Protein AF-A0A6B1AFJ4-F1 (afdb_monomer_lite)

pLDDT: mean 83.16, std 15.93, range [31.41, 95.56]

Radius of gyration: 14.72 Å; chains: 1; bounding box: 34×30×39 Å

Secondary structure (DSSP, 8-state):
-PPP-EE-TT-EEEETTEEEE--SS--HHHHHHHHHHHSPPP--TTS----HHHHHHHHHHHHHHHHHHHSTT--GGGGTTS-HHHHHHHHHHHHHH-HHHH-------

Structure (mmCIF, N/CA/C/O backbone):
data_AF-A0A6B1AFJ4-F1
#
_entry.id   AF-A0A6B1AFJ4-F1
#
loop_
_atom_site.group_PDB
_atom_site.id
_atom_site.type_symbol
_atom_site.label_atom_id
_atom_site.label_alt_id
_atom_site.label_comp_id
_atom_site.label_asym_id
_atom_site.label_entity_id
_atom_site.label_seq_id
_atom_site.pdbx_PDB_ins_code
_atom_site.Cartn_x
_atom_site.Cartn_y
_atom_site.Cartn_z
_atom_site.oc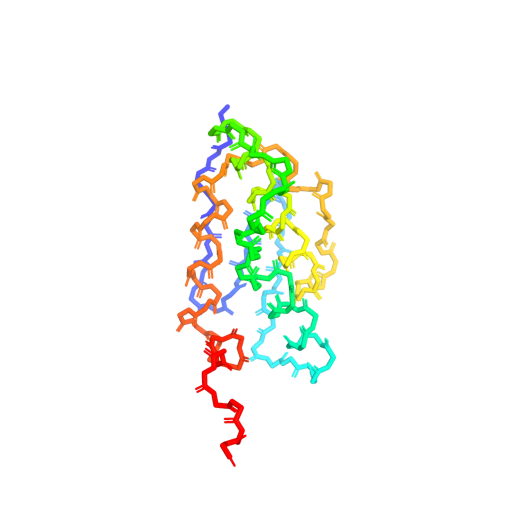cupancy
_atom_site.B_iso_or_equiv
_atom_site.auth_seq_id
_atom_site.auth_comp_id
_atom_site.auth_asym_id
_atom_site.auth_atom_id
_atom_site.pdbx_PDB_model_num
ATOM 1 N N . MET A 1 1 ? 11.138 9.017 16.615 1.00 42.25 1 MET A N 1
ATOM 2 C CA . MET A 1 1 ? 11.262 7.659 16.045 1.00 42.25 1 MET A CA 1
ATOM 3 C C . MET A 1 1 ? 9.852 7.152 15.816 1.00 42.25 1 MET A C 1
ATOM 5 O O . MET A 1 1 ? 9.133 7.025 16.796 1.00 42.25 1 MET A O 1
ATOM 9 N N . ALA A 1 2 ? 9.421 6.966 14.567 1.00 51.53 2 ALA A N 1
ATOM 10 C CA . ALA A 1 2 ? 8.140 6.312 14.305 1.00 51.53 2 ALA A CA 1
ATOM 11 C C . ALA A 1 2 ? 8.256 4.853 14.773 1.00 51.53 2 ALA A C 1
ATOM 13 O O . ALA A 1 2 ? 9.224 4.176 14.417 1.00 51.53 2 ALA A O 1
ATOM 14 N N . GLY A 1 3 ? 7.336 4.405 15.630 1.00 57.56 3 GLY A N 1
ATOM 15 C CA . GLY A 1 3 ? 7.270 3.010 16.071 1.00 57.56 3 GLY A CA 1
ATOM 16 C C . GLY A 1 3 ? 7.070 2.056 14.885 1.00 57.56 3 GLY A C 1
ATOM 17 O O . GLY A 1 3 ? 6.789 2.515 13.775 1.00 57.56 3 GLY A O 1
ATOM 18 N N . PRO A 1 4 ? 7.260 0.740 15.074 1.00 63.66 4 PRO A N 1
ATOM 19 C CA . PRO A 1 4 ? 6.967 -0.236 14.030 1.00 63.66 4 PRO A CA 1
ATOM 20 C C . PRO A 1 4 ? 5.505 -0.106 13.587 1.00 63.66 4 PRO A C 1
ATOM 22 O O . PRO A 1 4 ? 4.615 0.026 14.423 1.00 63.66 4 PRO A O 1
ATOM 25 N N . VAL A 1 5 ? 5.269 -0.137 12.274 1.00 74.62 5 VAL A N 1
ATOM 26 C CA . VAL A 1 5 ? 3.913 -0.247 11.729 1.00 74.62 5 VAL A CA 1
ATOM 27 C C . VAL A 1 5 ? 3.367 -1.608 12.140 1.00 74.62 5 VAL A C 1
ATOM 29 O O . VAL A 1 5 ? 3.921 -2.629 11.736 1.00 74.62 5 VAL A O 1
ATOM 32 N N . ALA A 1 6 ? 2.322 -1.611 12.962 1.00 83.12 6 ALA A N 1
ATOM 33 C CA . ALA A 1 6 ? 1.638 -2.821 13.385 1.00 83.12 6 ALA A CA 1
ATOM 34 C C . ALA A 1 6 ? 0.413 -3.043 12.496 1.00 83.12 6 ALA A C 1
ATOM 36 O O . ALA A 1 6 ? -0.389 -2.129 12.291 1.00 83.12 6 ALA A O 1
ATOM 37 N N . ILE A 1 7 ? 0.295 -4.260 11.964 1.00 91.25 7 ILE A N 1
ATOM 38 C CA . ILE A 1 7 ? -0.893 -4.717 11.250 1.00 91.25 7 ILE A CA 1
ATOM 39 C C . ILE A 1 7 ? -1.438 -5.923 12.004 1.00 91.25 7 ILE A C 1
ATOM 41 O O . ILE A 1 7 ? -0.761 -6.945 12.137 1.00 91.25 7 ILE A O 1
ATOM 45 N N . SER A 1 8 ? -2.650 -5.779 12.521 1.00 91.31 8 SER A N 1
ATOM 46 C CA . SER A 1 8 ? -3.382 -6.849 13.190 1.00 91.31 8 SER A CA 1
ATOM 47 C C . SER A 1 8 ? -3.800 -7.932 12.191 1.00 91.31 8 SER A C 1
ATOM 49 O O . SER A 1 8 ? -3.845 -7.712 10.981 1.00 91.31 8 SER A O 1
ATOM 51 N N . SER A 1 9 ? -4.115 -9.132 12.680 1.00 87.62 9 SER A N 1
ATOM 52 C CA . SER A 1 9 ? -4.489 -10.278 11.833 1.00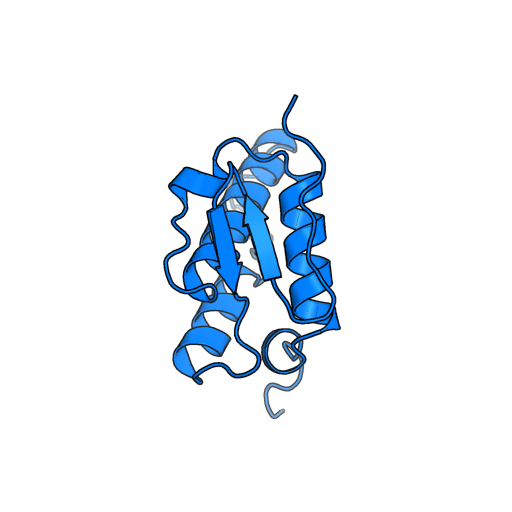 87.62 9 SER A CA 1
ATOM 53 C C . SER A 1 9 ? -5.754 -10.049 10.997 1.00 87.62 9 SER A C 1
ATOM 55 O O . SER A 1 9 ? -5.909 -10.644 9.933 1.00 87.62 9 SER A O 1
ATOM 57 N N . ASP A 1 10 ? -6.637 -9.164 11.451 1.00 89.50 10 ASP A N 1
ATOM 58 C CA . ASP A 1 10 ? -7.838 -8.714 10.744 1.00 89.50 10 ASP A CA 1
ATOM 59 C C . ASP A 1 10 ? -7.543 -7.688 9.629 1.00 89.50 10 ASP A C 1
ATOM 61 O O . ASP A 1 10 ? -8.407 -7.402 8.801 1.00 89.50 10 ASP A O 1
ATOM 65 N N . GLY A 1 11 ? -6.312 -7.176 9.545 1.00 91.81 11 GLY A N 1
ATOM 66 C CA . GLY A 1 11 ? -5.910 -6.127 8.610 1.00 91.81 11 GLY A CA 1
ATOM 67 C C . GLY A 1 11 ? -6.077 -4.710 9.140 1.00 91.81 11 GLY A C 1
ATOM 68 O O . GLY A 1 11 ? -5.981 -3.767 8.351 1.00 91.81 11 GLY A O 1
ATOM 69 N N . THR A 1 12 ? -6.302 -4.536 10.444 1.00 94.94 12 THR A N 1
ATOM 70 C CA . THR A 1 12 ? -6.258 -3.214 11.072 1.00 94.94 12 THR A CA 1
ATOM 71 C C . THR A 1 12 ? -4.817 -2.706 11.112 1.00 94.94 12 THR A C 1
ATOM 73 O O . THR A 1 12 ? -3.933 -3.336 11.690 1.00 94.94 12 THR A O 1
ATOM 76 N N . LEU A 1 13 ? -4.588 -1.559 10.479 1.00 93.12 13 LEU A N 1
ATOM 77 C CA . LEU A 1 13 ? -3.320 -0.848 10.376 1.00 93.12 13 LEU A CA 1
ATOM 78 C C . LEU A 1 13 ? -3.382 0.417 11.234 1.00 93.12 13 LEU A C 1
ATOM 80 O O . LEU A 1 13 ? -4.200 1.298 10.970 1.00 93.12 13 LEU A O 1
ATOM 84 N N . GLU A 1 14 ? -2.480 0.550 12.203 1.00 91.19 14 GLU A N 1
ATOM 85 C CA . GLU A 1 14 ? -2.365 1.768 13.012 1.00 91.19 14 GLU A CA 1
ATOM 86 C C . GLU A 1 14 ? -1.217 2.656 12.522 1.00 91.19 14 GLU A C 1
ATOM 88 O O . GLU A 1 14 ? -0.056 2.242 12.472 1.00 91.19 14 GLU A O 1
ATOM 93 N N . LEU A 1 15 ? -1.537 3.902 12.169 1.00 88.25 15 LEU A N 1
ATOM 94 C CA . LEU A 1 15 ? -0.576 4.912 11.730 1.00 88.25 15 LEU A CA 1
ATOM 95 C C . LEU A 1 15 ? -0.922 6.268 12.339 1.00 88.25 15 LEU A C 1
ATOM 97 O O . LEU A 1 15 ? -2.024 6.773 12.151 1.00 88.25 15 LEU A O 1
ATOM 101 N N . GLU A 1 16 ? 0.035 6.875 13.046 1.00 82.44 16 GLU A N 1
ATOM 102 C CA . GLU A 1 16 ? -0.093 8.233 13.609 1.00 82.44 16 GLU A CA 1
ATOM 103 C C . GLU A 1 16 ? -1.400 8.452 14.401 1.00 82.44 16 GLU A C 1
ATOM 105 O O . GLU A 1 16 ? -2.078 9.468 14.254 1.00 82.44 16 GLU A O 1
ATOM 110 N N . GLY A 1 17 ? -1.791 7.466 15.217 1.00 83.44 17 GLY A N 1
ATOM 111 C CA . GLY A 1 17 ? -3.015 7.524 16.027 1.00 83.44 17 GLY A CA 1
ATOM 112 C C . GLY A 1 17 ? -4.319 7.326 15.247 1.00 83.44 17 GLY A C 1
ATOM 113 O O . GLY A 1 17 ? -5.392 7.490 15.820 1.00 83.44 17 GLY A O 1
ATOM 114 N N . HIS A 1 18 ? -4.243 6.968 13.963 1.00 88.00 18 HIS A N 1
ATOM 115 C CA . HIS A 1 18 ? -5.387 6.616 13.129 1.00 88.00 18 HIS A CA 1
ATOM 116 C C . HIS A 1 18 ? -5.372 5.120 12.820 1.00 88.00 18 HIS A C 1
ATOM 118 O O . HIS A 1 18 ? -4.331 4.560 12.470 1.00 88.00 18 HIS A O 1
ATOM 124 N N . ALA A 1 19 ? -6.542 4.494 12.915 1.00 91.31 19 ALA A N 1
ATOM 125 C CA . ALA A 1 19 ? -6.750 3.122 12.486 1.00 91.31 19 ALA A CA 1
ATOM 126 C C . ALA A 1 19 ? -7.325 3.111 11.065 1.00 91.31 19 ALA A C 1
ATOM 128 O O . ALA A 1 19 ? -8.314 3.786 10.774 1.00 91.31 19 ALA A O 1
ATOM 129 N N . TYR A 1 20 ? -6.707 2.324 10.194 1.00 94.44 20 TYR A N 1
ATOM 130 C CA . TYR A 1 20 ? -7.164 2.051 8.839 1.00 94.44 20 TYR A CA 1
ATOM 131 C C . TYR A 1 20 ? -7.456 0.562 8.709 1.00 94.44 20 TYR A C 1
ATOM 133 O O . TYR A 1 20 ? -6.776 -0.259 9.319 1.00 94.44 20 TYR A O 1
ATOM 141 N N . LEU A 1 21 ? -8.430 0.202 7.878 1.00 95.56 21 LEU A N 1
ATOM 142 C CA . LEU A 1 21 ? -8.725 -1.195 7.583 1.00 95.56 21 LEU A CA 1
ATOM 143 C C . LEU A 1 21 ? -8.221 -1.542 6.185 1.00 95.56 21 LEU A C 1
ATOM 145 O O . LEU A 1 21 ? -8.632 -0.913 5.211 1.00 95.56 21 LEU A O 1
ATOM 149 N N . ILE A 1 22 ? -7.355 -2.551 6.085 1.00 94.75 22 ILE A N 1
ATOM 150 C CA . ILE A 1 22 ? -6.980 -3.161 4.807 1.00 94.75 22 ILE A CA 1
ATOM 151 C C . ILE A 1 22 ? -8.127 -4.095 4.389 1.00 94.75 22 ILE A C 1
ATOM 153 O O . ILE A 1 22 ? -8.310 -5.134 5.039 1.00 94.75 22 ILE A O 1
ATOM 157 N N . PRO A 1 23 ? -8.883 -3.777 3.319 1.00 93.38 23 PRO A N 1
ATOM 158 C CA . PRO A 1 23 ? -10.030 -4.574 2.889 1.00 93.38 23 PRO A CA 1
ATOM 159 C C . PRO A 1 23 ? -9.663 -6.041 2.672 1.00 93.38 23 PRO A C 1
ATOM 161 O O . PRO A 1 23 ? -8.538 -6.353 2.284 1.00 93.38 23 PRO A O 1
ATOM 164 N N . ALA A 1 24 ? -10.602 -6.948 2.938 1.00 91.31 24 ALA A N 1
ATOM 165 C CA . ALA A 1 24 ? -10.441 -8.366 2.616 1.00 91.31 24 ALA A CA 1
ATOM 166 C C . ALA A 1 24 ? -10.664 -8.643 1.121 1.00 91.31 24 ALA A C 1
ATOM 168 O O . ALA A 1 24 ? -10.061 -9.560 0.576 1.00 91.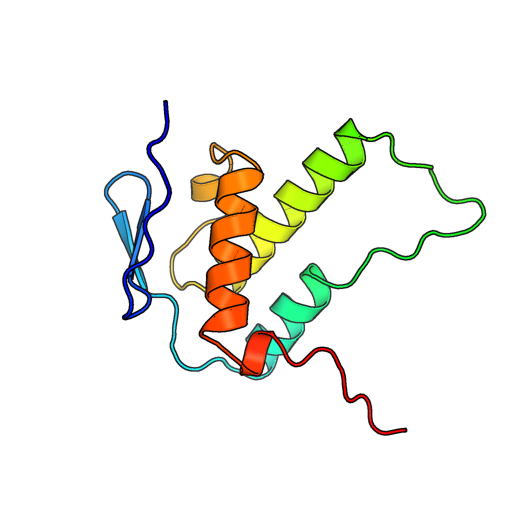31 24 ALA A O 1
ATOM 169 N N . GLU A 1 25 ? -11.492 -7.822 0.476 1.00 91.62 25 GLU A N 1
ATOM 170 C CA . GLU A 1 25 ? -11.891 -7.946 -0.921 1.00 91.62 25 GLU A CA 1
ATOM 171 C C . GLU A 1 25 ? -11.546 -6.660 -1.674 1.00 91.62 25 GLU A C 1
ATOM 173 O O . GLU A 1 25 ? -11.636 -5.559 -1.124 1.00 91.62 25 GLU A O 1
ATOM 178 N N . PHE A 1 26 ? -11.178 -6.804 -2.945 1.00 92.06 26 PHE A N 1
ATOM 179 C CA . PHE A 1 26 ? -10.788 -5.693 -3.808 1.00 92.06 26 PHE A CA 1
ATOM 180 C C . PHE A 1 26 ? -11.529 -5.775 -5.136 1.00 92.06 26 PHE A C 1
ATOM 182 O O . PHE A 1 26 ? -11.732 -6.851 -5.699 1.00 92.06 26 PHE A O 1
ATOM 189 N N . SER A 1 27 ? -11.885 -4.622 -5.692 1.00 92.06 27 SER A N 1
ATOM 190 C CA . SER A 1 27 ? -12.372 -4.554 -7.064 1.00 92.06 27 SER A CA 1
ATOM 191 C C . SER A 1 27 ? -11.255 -4.889 -8.058 1.00 92.06 27 SER A C 1
ATOM 193 O O . SER A 1 27 ? -10.071 -4.637 -7.820 1.00 92.06 27 SER A O 1
ATOM 195 N N . ALA A 1 28 ? -11.630 -5.358 -9.251 1.00 90.75 28 ALA A N 1
ATOM 196 C CA . ALA A 1 28 ? -10.670 -5.634 -10.324 1.00 90.75 28 ALA A CA 1
ATOM 197 C C . ALA A 1 28 ? -9.793 -4.415 -10.672 1.00 90.75 28 ALA A C 1
ATOM 199 O O . ALA A 1 28 ? -8.622 -4.556 -11.025 1.00 90.75 28 ALA A O 1
ATOM 200 N N . ARG A 1 29 ? -10.341 -3.199 -10.540 1.00 91.62 29 ARG A N 1
ATOM 201 C CA . ARG A 1 29 ? -9.606 -1.950 -10.770 1.00 91.62 29 ARG A CA 1
ATOM 202 C C . ARG A 1 29 ? -8.531 -1.706 -9.712 1.00 91.62 29 ARG A C 1
ATOM 204 O O . ARG A 1 29 ? -7.442 -1.249 -10.066 1.00 91.62 29 ARG A O 1
ATOM 211 N N . GLU A 1 30 ? -8.830 -1.967 -8.444 1.00 93.00 30 GLU A N 1
ATOM 212 C CA . GLU A 1 30 ? -7.880 -1.813 -7.336 1.00 93.00 30 GLU A CA 1
ATOM 213 C C . GLU A 1 30 ? -6.758 -2.840 -7.449 1.00 93.00 30 GLU A C 1
ATOM 215 O O . GLU A 1 30 ? -5.589 -2.461 -7.404 1.00 93.00 30 GLU A O 1
ATOM 220 N N . VAL A 1 31 ? -7.107 -4.101 -7.725 1.00 91.88 31 VAL A N 1
ATOM 221 C CA . VAL A 1 31 ? -6.137 -5.172 -7.987 1.00 91.88 31 VAL A CA 1
ATOM 222 C C . VAL A 1 31 ? -5.212 -4.792 -9.143 1.00 91.88 31 VAL A C 1
ATOM 224 O O . VAL A 1 31 ? -3.990 -4.809 -8.995 1.00 91.88 31 VAL A O 1
ATOM 227 N N . TYR A 1 32 ? -5.775 -4.383 -10.284 1.00 90.75 32 TYR A N 1
ATOM 228 C CA . TYR A 1 32 ? -4.994 -3.950 -11.444 1.00 90.75 32 TYR A CA 1
ATOM 229 C C . TYR A 1 32 ? -4.065 -2.771 -11.116 1.00 90.75 32 TYR A C 1
ATOM 231 O O . TYR A 1 32 ? -2.882 -2.798 -11.455 1.00 90.75 32 TYR A O 1
ATOM 239 N N . SER A 1 33 ? -4.579 -1.742 -10.438 1.00 91.12 33 SER A N 1
ATOM 240 C CA . SER A 1 33 ? -3.806 -0.539 -10.105 1.00 91.12 33 SER A CA 1
ATOM 241 C C . SER A 1 33 ? -2.672 -0.846 -9.126 1.00 91.12 33 SER A C 1
ATOM 243 O O . SER A 1 33 ? -1.555 -0.366 -9.317 1.00 91.12 33 SER A O 1
ATOM 245 N N . TYR A 1 34 ? -2.939 -1.672 -8.113 1.00 92.75 34 TYR A N 1
ATOM 246 C CA . TYR A 1 34 ? -1.936 -2.128 -7.157 1.00 92.75 34 TYR A CA 1
ATOM 247 C C . TYR A 1 34 ? -0.821 -2.901 -7.857 1.00 92.75 34 TYR A C 1
ATOM 249 O O . TYR A 1 34 ? 0.351 -2.546 -7.730 1.00 92.75 34 TYR A O 1
ATOM 257 N N . ARG A 1 35 ? -1.188 -3.910 -8.657 1.00 89.19 35 ARG A N 1
ATOM 258 C CA . ARG A 1 35 ? -0.229 -4.739 -9.394 1.00 89.19 35 ARG A CA 1
ATOM 259 C C . ARG A 1 35 ? 0.637 -3.887 -10.313 1.00 89.19 35 ARG A C 1
ATOM 261 O O . ARG A 1 35 ? 1.853 -3.986 -10.233 1.00 89.19 35 ARG A O 1
ATOM 268 N N . ARG A 1 36 ? 0.037 -2.971 -11.080 1.00 89.38 36 ARG A N 1
ATOM 269 C CA . ARG A 1 36 ? 0.763 -2.069 -11.989 1.00 89.38 36 ARG A CA 1
ATOM 270 C C . ARG A 1 36 ? 1.774 -1.164 -11.284 1.00 89.38 36 ARG A C 1
ATOM 272 O O . ARG A 1 36 ? 2.803 -0.819 -11.852 1.00 89.38 36 ARG A O 1
ATOM 279 N N . LEU A 1 37 ? 1.496 -0.755 -10.046 1.00 89.94 37 LEU A N 1
ATOM 280 C CA . LEU A 1 37 ? 2.444 0.026 -9.244 1.00 89.94 37 LEU A CA 1
ATOM 281 C C . LEU A 1 37 ? 3.598 -0.828 -8.704 1.00 89.94 37 LEU A C 1
ATOM 283 O O . LEU A 1 37 ? 4.664 -0.281 -8.430 1.00 89.94 37 LEU A O 1
ATOM 287 N N . MET A 1 38 ? 3.372 -2.129 -8.517 1.00 89.44 38 MET A N 1
ATOM 288 C CA . MET A 1 38 ? 4.356 -3.091 -8.010 1.00 89.44 38 MET A CA 1
ATOM 289 C C . MET A 1 38 ? 5.109 -3.830 -9.120 1.00 89.44 38 MET A C 1
ATOM 291 O O . MET A 1 38 ? 6.038 -4.578 -8.817 1.00 89.44 38 MET A O 1
ATOM 295 N N . GLU A 1 39 ? 4.744 -3.618 -10.388 1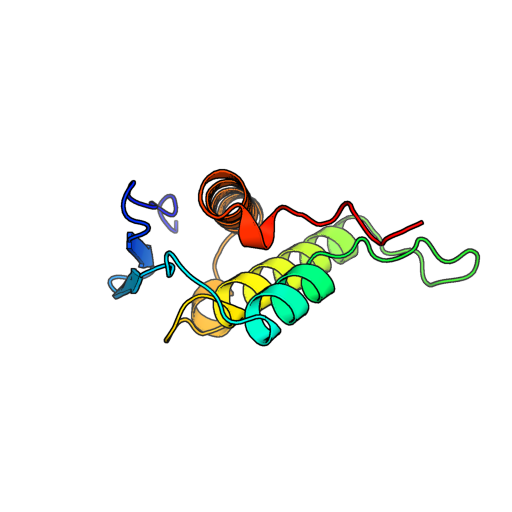.00 83.25 39 GLU A N 1
ATOM 296 C CA . GLU A 1 39 ? 5.467 -4.185 -11.520 1.00 83.25 39 GLU A CA 1
ATOM 297 C C . GLU A 1 39 ? 6.941 -3.757 -11.476 1.00 83.25 39 GLU A C 1
ATOM 299 O O . GLU A 1 39 ? 7.252 -2.581 -11.239 1.00 83.25 39 GLU A O 1
ATOM 304 N N . PRO A 1 40 ? 7.874 -4.701 -11.695 1.00 71.06 40 PRO A N 1
ATOM 305 C CA . PRO A 1 40 ? 9.280 -4.363 -11.780 1.00 71.06 40 PRO A CA 1
ATOM 306 C C . PRO A 1 40 ? 9.476 -3.378 -12.928 1.00 71.06 40 PRO A C 1
ATOM 308 O O . PRO A 1 40 ? 9.013 -3.586 -14.049 1.00 71.06 40 PRO A O 1
ATOM 311 N N . ILE A 1 41 ? 10.179 -2.289 -12.641 1.00 64.00 41 ILE A N 1
ATOM 312 C CA . ILE A 1 41 ? 10.530 -1.317 -13.668 1.00 64.00 41 ILE A CA 1
ATOM 313 C C . ILE A 1 41 ? 11.526 -2.010 -14.595 1.00 64.00 41 ILE A C 1
ATOM 315 O O . ILE A 1 41 ? 12.552 -2.483 -14.097 1.00 64.00 41 ILE A O 1
ATOM 319 N N . PRO A 1 42 ? 11.245 -2.101 -15.904 1.00 59.88 42 PRO A N 1
ATOM 320 C CA . PRO A 1 42 ? 12.154 -2.755 -16.826 1.00 59.88 42 PRO A CA 1
ATOM 321 C C . PRO A 1 42 ? 13.516 -2.057 -16.769 1.00 59.88 42 PRO A C 1
ATOM 323 O O . PRO A 1 42 ? 13.594 -0.832 -16.883 1.00 59.88 42 PRO A O 1
ATOM 326 N N . ASP A 1 43 ? 14.588 -2.832 -16.593 1.00 56.06 43 ASP A N 1
ATOM 327 C CA . ASP A 1 43 ? 15.947 -2.352 -16.840 1.00 56.06 43 ASP A CA 1
ATOM 328 C C . ASP A 1 43 ? 16.055 -2.103 -18.352 1.00 56.06 43 ASP A C 1
ATOM 330 O O . ASP A 1 43 ? 16.264 -3.023 -19.141 1.00 56.06 43 ASP A O 1
ATOM 334 N N . ILE A 1 44 ? 15.811 -0.861 -18.777 1.00 56.50 44 ILE A N 1
ATOM 335 C CA . ILE A 1 44 ? 15.888 -0.479 -20.188 1.00 56.50 44 ILE A CA 1
ATOM 336 C C . ILE A 1 44 ? 17.374 -0.355 -20.558 1.00 56.50 44 ILE A C 1
ATOM 338 O O . ILE A 1 44 ? 18.056 0.511 -19.996 1.00 56.50 44 ILE A O 1
ATOM 342 N N . PRO A 1 45 ? 17.900 -1.142 -21.517 1.00 48.00 45 PRO A N 1
ATOM 343 C CA . PRO A 1 45 ? 19.235 -0.900 -22.045 1.00 48.00 45 PRO A CA 1
ATOM 344 C C . PRO A 1 45 ? 19.259 0.478 -22.726 1.00 48.00 45 PRO A C 1
ATOM 346 O O . PRO A 1 45 ? 18.551 0.706 -23.703 1.00 48.00 45 PRO A O 1
ATOM 349 N N . GLY A 1 46 ? 20.035 1.415 -22.168 1.00 58.72 46 GLY A N 1
ATOM 350 C CA . GLY A 1 46 ? 20.105 2.817 -22.612 1.00 58.72 46 GLY A CA 1
ATOM 351 C C . GLY A 1 46 ? 19.247 3.810 -21.811 1.00 58.72 46 GLY A C 1
ATOM 352 O O . GLY A 1 46 ? 19.266 5.002 -22.110 1.00 58.72 46 GLY A O 1
ATOM 353 N N . GLY A 1 47 ? 18.514 3.353 -20.790 1.00 62.12 47 GLY A N 1
ATOM 354 C CA . GLY A 1 47 ? 17.797 4.224 -19.856 1.00 62.12 47 GLY A CA 1
ATOM 355 C C . GLY A 1 47 ? 18.713 4.881 -18.816 1.00 62.12 47 GLY A C 1
ATOM 356 O O . GLY A 1 47 ? 19.869 4.498 -18.635 1.00 62.12 47 GLY A O 1
ATOM 357 N N . THR A 1 48 ? 18.193 5.874 -18.090 1.00 64.75 48 THR A N 1
ATOM 358 C CA . THR A 1 48 ? 18.896 6.457 -16.939 1.00 64.75 48 THR A CA 1
ATOM 359 C C . THR A 1 48 ? 19.088 5.390 -15.861 1.00 64.75 48 THR A C 1
ATOM 361 O O . THR A 1 48 ? 18.136 5.015 -15.178 1.00 64.75 48 THR A O 1
ATOM 364 N N . SER A 1 49 ? 20.324 4.919 -15.682 1.00 71.94 49 SER A N 1
ATOM 365 C CA . SER A 1 49 ? 20.683 4.042 -14.568 1.00 71.94 49 SER A CA 1
ATOM 366 C C . SER A 1 49 ? 20.441 4.766 -13.251 1.00 71.94 49 SER A C 1
ATOM 368 O O . SER A 1 49 ? 21.162 5.697 -12.892 1.00 71.94 49 SER A O 1
ATOM 370 N N . LEU A 1 50 ? 19.411 4.340 -12.525 1.00 75.38 50 LEU A N 1
ATOM 371 C CA . LEU A 1 50 ? 19.131 4.880 -11.205 1.00 75.38 50 LEU A CA 1
ATOM 372 C C . LEU A 1 50 ? 20.209 4.417 -10.231 1.00 75.38 50 LEU A C 1
ATOM 374 O O . LEU A 1 50 ? 20.462 3.217 -10.088 1.00 75.38 50 LEU A O 1
ATOM 378 N N . ASN A 1 51 ? 20.806 5.368 -9.519 1.00 85.38 51 ASN A N 1
ATOM 379 C CA . ASN A 1 51 ? 21.710 5.037 -8.430 1.00 85.38 51 ASN A CA 1
ATOM 380 C C . ASN A 1 51 ? 20.936 4.332 -7.285 1.00 85.38 51 ASN A C 1
ATOM 382 O O . ASN A 1 51 ? 19.699 4.388 -7.231 1.00 85.38 51 ASN A O 1
ATOM 386 N N . PRO A 1 52 ? 21.625 3.656 -6.347 1.00 85.06 52 PRO A N 1
ATOM 387 C CA . PRO A 1 52 ? 20.956 2.916 -5.276 1.00 85.06 52 PRO A CA 1
ATOM 388 C C . PRO A 1 52 ? 19.992 3.768 -4.442 1.00 85.06 52 PRO A C 1
ATOM 390 O O . PRO A 1 52 ? 18.939 3.288 -4.024 1.00 85.06 52 PRO A O 1
ATOM 393 N N . GLU A 1 53 ? 20.307 5.043 -4.224 1.00 87.06 53 GLU A N 1
ATOM 394 C CA . GLU A 1 53 ? 19.452 5.950 -3.463 1.00 87.06 53 GLU A CA 1
ATOM 395 C C . GLU A 1 53 ? 18.172 6.315 -4.227 1.00 87.06 53 GLU A C 1
ATOM 397 O O . GLU A 1 53 ? 17.079 6.279 -3.662 1.00 87.06 53 GLU A O 1
ATOM 402 N N . GLN A 1 54 ? 18.281 6.586 -5.528 1.00 85.38 54 GLN A N 1
ATOM 403 C CA . GLN A 1 54 ? 17.149 6.824 -6.419 1.00 85.38 54 GLN A CA 1
ATOM 404 C C . GLN A 1 54 ? 16.250 5.589 -6.501 1.00 85.38 54 GLN A C 1
ATOM 406 O O . GLN A 1 54 ? 15.037 5.724 -6.357 1.00 85.38 54 GLN A O 1
ATOM 411 N N . ARG A 1 55 ? 16.830 4.386 -6.620 1.00 84.69 55 ARG A N 1
ATOM 412 C CA . ARG A 1 55 ? 16.077 3.120 -6.560 1.00 84.69 55 ARG A CA 1
ATOM 413 C C . ARG A 1 55 ? 15.326 2.975 -5.234 1.00 84.69 55 ARG A C 1
ATOM 415 O O . ARG A 1 55 ? 14.149 2.624 -5.234 1.00 84.69 55 ARG A O 1
ATOM 422 N N . ARG A 1 56 ? 15.959 3.295 -4.096 1.00 87.69 56 ARG A N 1
ATOM 423 C CA . ARG A 1 56 ? 15.296 3.266 -2.774 1.00 87.69 56 ARG A CA 1
ATOM 424 C C . ARG A 1 56 ? 14.152 4.275 -2.678 1.00 87.69 56 ARG A C 1
ATOM 426 O O . ARG A 1 56 ? 13.070 3.909 -2.223 1.00 87.69 56 ARG A O 1
ATOM 433 N N . ARG A 1 57 ? 14.364 5.521 -3.117 1.00 88.75 57 ARG A N 1
ATOM 434 C CA . ARG A 1 57 ? 13.333 6.577 -3.120 1.00 88.75 57 ARG A CA 1
ATOM 435 C C . ARG A 1 57 ? 12.153 6.203 -4.015 1.00 88.75 57 ARG A C 1
ATOM 437 O O . ARG A 1 57 ? 11.006 6.350 -3.606 1.00 88.75 57 ARG A O 1
ATOM 444 N N . GLN A 1 58 ? 12.437 5.672 -5.198 1.00 88.69 58 GLN A N 1
ATOM 445 C CA . GLN A 1 58 ? 11.431 5.223 -6.151 1.00 88.69 58 GLN A CA 1
ATOM 446 C C . GLN A 1 58 ? 10.629 4.034 -5.614 1.00 88.69 58 GLN A C 1
ATOM 448 O O . GLN A 1 58 ? 9.402 4.052 -5.663 1.00 88.69 58 GLN A O 1
ATOM 453 N N . ARG A 1 59 ? 11.291 3.036 -5.017 1.00 89.56 59 ARG A N 1
ATOM 454 C CA . ARG A 1 59 ? 10.601 1.911 -4.374 1.00 89.56 59 ARG A CA 1
ATOM 455 C C . ARG A 1 59 ? 9.685 2.383 -3.246 1.00 89.56 59 ARG A C 1
ATOM 457 O O . ARG A 1 59 ? 8.534 1.967 -3.186 1.00 89.56 59 ARG A O 1
ATOM 464 N N . ALA A 1 60 ? 10.161 3.291 -2.392 1.00 92.44 60 ALA A N 1
ATOM 465 C CA . ALA A 1 60 ? 9.332 3.881 -1.343 1.00 92.44 60 ALA A CA 1
ATOM 466 C C . ALA A 1 60 ? 8.128 4.635 -1.932 1.00 92.44 60 ALA A C 1
ATOM 468 O O . ALA A 1 60 ? 7.015 4.490 -1.442 1.00 92.44 60 ALA A O 1
ATOM 469 N N . TYR A 1 61 ? 8.324 5.403 -3.007 1.00 92.50 61 T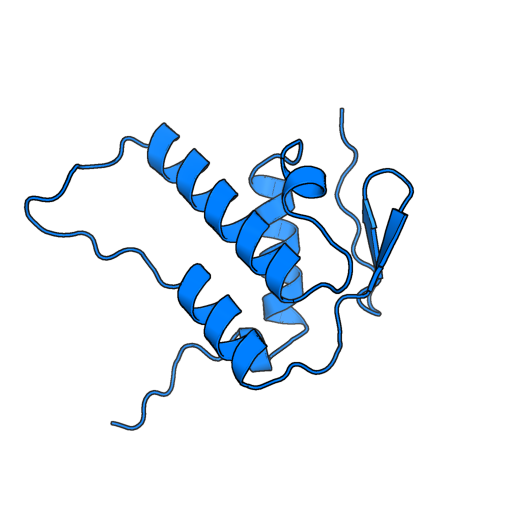YR A N 1
ATOM 470 C CA . TYR A 1 61 ? 7.240 6.092 -3.710 1.00 92.50 61 TYR A CA 1
ATOM 471 C C . TYR A 1 61 ? 6.153 5.123 -4.199 1.00 92.50 61 TYR A C 1
ATOM 473 O O . TYR A 1 61 ? 4.974 5.337 -3.914 1.00 92.50 61 TYR A O 1
ATOM 481 N N . PHE A 1 62 ? 6.539 4.040 -4.878 1.00 93.12 62 PHE A N 1
ATOM 482 C CA . PHE A 1 62 ? 5.582 3.054 -5.379 1.00 93.12 62 PHE A CA 1
ATOM 483 C C . PHE A 1 62 ? 4.842 2.335 -4.251 1.00 93.12 62 PHE A C 1
ATOM 485 O O . PHE A 1 62 ? 3.620 2.230 -4.315 1.00 93.12 62 PHE A O 1
ATOM 492 N N . LEU A 1 63 ? 5.542 1.922 -3.189 1.00 94.31 63 LEU A N 1
ATOM 493 C CA . LEU A 1 63 ? 4.919 1.260 -2.037 1.00 94.31 63 LEU A CA 1
ATOM 494 C C . LEU A 1 63 ? 3.862 2.146 -1.363 1.00 94.31 63 LEU A C 1
ATOM 496 O O . LEU A 1 63 ? 2.765 1.677 -1.069 1.00 94.31 63 LEU A O 1
ATOM 500 N N . ARG A 1 64 ? 4.146 3.445 -1.183 1.00 95.44 64 ARG A N 1
ATOM 501 C CA . ARG A 1 64 ? 3.171 4.395 -0.616 1.00 95.44 64 ARG A CA 1
ATOM 502 C C . ARG A 1 64 ? 1.924 4.512 -1.481 1.00 95.44 64 ARG A C 1
ATOM 504 O O . ARG A 1 64 ? 0.808 4.497 -0.969 1.00 95.44 64 ARG A O 1
ATOM 511 N N . ARG A 1 65 ? 2.108 4.632 -2.799 1.00 95.19 65 ARG A N 1
ATOM 512 C CA . ARG A 1 65 ? 0.986 4.730 -3.739 1.00 95.19 65 ARG A CA 1
ATOM 513 C C . ARG A 1 65 ? 0.172 3.449 -3.800 1.00 95.19 65 ARG A C 1
ATOM 515 O O . ARG A 1 65 ? -1.045 3.540 -3.887 1.00 95.19 65 ARG A O 1
ATOM 522 N N . ALA A 1 66 ? 0.825 2.293 -3.749 1.00 94.00 66 ALA A N 1
ATOM 523 C CA . ALA A 1 66 ? 0.150 1.006 -3.755 1.00 94.00 66 ALA A CA 1
ATOM 524 C C . ALA A 1 66 ? -0.720 0.845 -2.504 1.00 94.00 66 ALA A C 1
ATOM 526 O O . ALA A 1 66 ? -1.902 0.550 -2.634 1.00 94.00 66 ALA A O 1
ATOM 527 N N . ALA A 1 67 ? -0.183 1.146 -1.316 1.00 94.12 67 ALA A N 1
ATOM 528 C CA . ALA A 1 67 ? -0.944 1.116 -0.066 1.00 94.12 67 ALA A CA 1
ATOM 529 C C . ALA A 1 67 ? -2.141 2.085 -0.086 1.00 94.12 67 ALA A C 1
ATOM 531 O O . ALA A 1 67 ? -3.271 1.671 0.152 1.00 94.12 67 ALA A O 1
ATOM 532 N N . ALA A 1 68 ? -1.924 3.353 -0.452 1.00 94.88 68 ALA A N 1
ATOM 533 C CA . ALA A 1 68 ? -2.996 4.352 -0.535 1.00 94.88 68 ALA A CA 1
ATOM 534 C C . ALA A 1 68 ? -4.060 4.034 -1.607 1.00 94.88 68 ALA A C 1
ATOM 536 O O . ALA A 1 68 ? -5.165 4.562 -1.559 1.00 94.88 68 ALA A O 1
ATOM 537 N N . CYS A 1 69 ? -3.736 3.195 -2.595 1.00 94.06 69 CYS A N 1
ATOM 538 C CA . CYS A 1 69 ? -4.681 2.782 -3.630 1.00 94.06 69 CYS A CA 1
ATOM 539 C C . CYS A 1 69 ? -5.700 1.751 -3.130 1.00 94.06 69 CYS A C 1
ATOM 541 O O . CYS A 1 69 ? -6.791 1.686 -3.686 1.00 94.06 69 CYS A O 1
ATOM 543 N N . ILE A 1 70 ? -5.335 0.928 -2.144 1.00 93.69 70 ILE A N 1
ATOM 544 C CA . ILE A 1 70 ? -6.148 -0.218 -1.709 1.00 93.69 70 ILE A CA 1
ATOM 545 C C . ILE A 1 70 ? -6.666 -0.084 -0.275 1.00 93.69 70 ILE A C 1
ATOM 547 O O . ILE A 1 70 ? -7.502 -0.877 0.138 1.00 93.69 70 ILE A O 1
ATOM 551 N N . ILE A 1 71 ? -6.156 0.878 0.500 1.00 94.94 71 ILE A N 1
ATOM 552 C CA . ILE A 1 71 ? -6.582 1.135 1.878 1.00 94.94 71 ILE A CA 1
ATOM 553 C C . ILE A 1 71 ? -7.482 2.378 1.872 1.00 94.94 71 ILE A C 1
ATOM 555 O O . ILE A 1 71 ? -6.981 3.491 1.681 1.00 94.94 71 ILE A O 1
ATOM 559 N N . PRO A 1 72 ? -8.803 2.228 2.078 1.00 93.69 72 PRO A N 1
ATOM 560 C CA . PRO A 1 72 ? -9.731 3.351 2.075 1.00 93.69 72 PRO A CA 1
ATOM 561 C C . PRO A 1 72 ? -9.342 4.422 3.098 1.00 93.69 72 PRO A C 1
ATOM 563 O O . PRO A 1 72 ? -9.026 4.128 4.248 1.00 93.69 72 PRO A O 1
ATOM 566 N N . GLY A 1 73 ? -9.365 5.685 2.672 1.00 93.06 73 GLY A N 1
ATOM 567 C CA . GLY A 1 73 ? -9.040 6.833 3.525 1.00 93.06 73 GLY A CA 1
ATOM 568 C C . GLY A 1 73 ? -7.545 7.045 3.795 1.00 93.06 73 GLY A C 1
ATOM 569 O O . GLY A 1 73 ? -7.178 8.130 4.246 1.00 93.06 73 GLY A O 1
ATOM 570 N N . LEU A 1 74 ? -6.671 6.082 3.475 1.00 94.06 74 LEU A N 1
ATOM 571 C CA . LEU A 1 74 ? -5.229 6.244 3.637 1.00 94.06 74 LEU A CA 1
ATOM 572 C C . LEU A 1 74 ? -4.658 7.139 2.536 1.00 94.06 74 LEU A C 1
ATOM 574 O O . LEU A 1 74 ? -4.762 6.852 1.345 1.00 94.06 74 LEU A O 1
ATOM 578 N N . GLN A 1 75 ? -3.994 8.220 2.935 1.00 93.56 75 GLN A N 1
ATOM 579 C CA . GLN A 1 75 ? -3.362 9.144 2.001 1.00 93.56 75 GLN A CA 1
ATOM 580 C C . GLN A 1 75 ? -1.868 8.849 1.868 1.00 93.56 75 GLN A C 1
ATOM 582 O O . GLN A 1 75 ? -1.196 8.502 2.836 1.00 93.56 75 GLN A O 1
ATOM 587 N N . VAL A 1 76 ? -1.308 9.081 0.676 1.00 93.25 76 VAL A N 1
ATOM 588 C CA . VAL A 1 76 ? 0.146 8.962 0.433 1.00 93.25 76 VAL A CA 1
ATOM 589 C C . VAL A 1 76 ? 0.948 9.814 1.420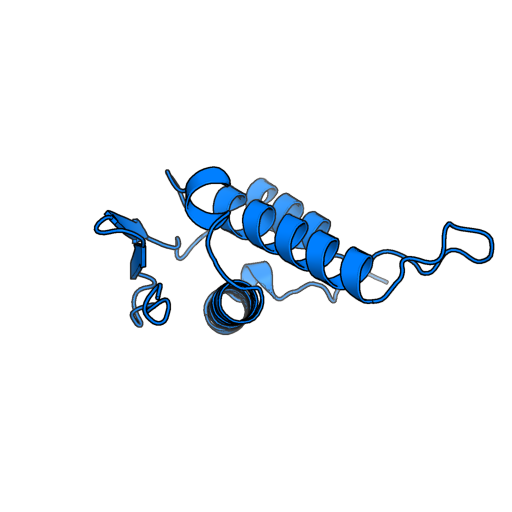 1.00 93.25 76 VAL A C 1
ATOM 591 O O . VAL A 1 76 ? 2.000 9.383 1.887 1.00 93.25 76 VAL A O 1
ATOM 594 N N . LYS A 1 77 ? 0.424 10.995 1.769 1.00 91.44 77 LYS A N 1
ATOM 595 C CA . LYS A 1 77 ? 1.058 11.946 2.685 1.00 91.44 77 LYS A CA 1
ATOM 596 C C . LYS A 1 77 ? 1.245 11.371 4.094 1.00 91.44 77 LYS A C 1
ATOM 598 O O . LYS A 1 77 ? 2.291 11.583 4.695 1.00 91.44 77 LYS A O 1
ATOM 603 N N . SER A 1 78 ? 0.300 10.552 4.561 1.00 90.38 78 SER A N 1
ATOM 604 C CA . SER A 1 78 ? 0.377 9.827 5.840 1.00 90.38 78 SER A CA 1
ATOM 605 C C . SER A 1 78 ? 1.492 8.772 5.872 1.00 90.38 78 SER A C 1
ATOM 607 O O . SER A 1 78 ? 1.826 8.246 6.926 1.00 90.38 78 SER A O 1
ATOM 609 N N . LEU A 1 79 ? 2.078 8.443 4.715 1.00 92.12 79 LEU A N 1
ATOM 610 C CA . LEU A 1 79 ? 3.135 7.443 4.573 1.00 92.12 79 LEU A CA 1
ATOM 611 C C . LEU A 1 79 ? 4.504 8.062 4.242 1.00 92.12 79 LEU A C 1
ATOM 613 O O . LEU A 1 79 ? 5.501 7.340 4.147 1.00 92.12 79 LEU A O 1
ATOM 617 N N . GLU A 1 80 ? 4.590 9.380 4.019 1.00 89.19 80 GLU A N 1
ATOM 618 C CA . GLU A 1 80 ? 5.830 10.056 3.603 1.00 89.19 80 GLU A CA 1
ATOM 619 C C . GLU A 1 80 ? 6.943 9.919 4.648 1.00 89.19 80 GLU A C 1
ATOM 621 O O . GLU A 1 80 ? 8.096 9.678 4.280 1.00 89.19 80 GLU A O 1
ATOM 626 N N . GLY A 1 81 ? 6.583 9.967 5.934 1.00 86.88 81 GLY A N 1
ATOM 627 C CA . GLY A 1 81 ? 7.505 9.804 7.059 1.00 86.88 81 GLY A CA 1
ATOM 628 C C . GLY A 1 81 ? 7.960 8.365 7.323 1.00 86.88 81 GLY A C 1
ATOM 629 O O . GLY A 1 81 ? 8.892 8.162 8.104 1.00 86.88 81 GLY A O 1
ATOM 630 N N . LEU A 1 82 ? 7.349 7.362 6.678 1.00 90.44 82 LEU A N 1
ATOM 631 C CA . LEU A 1 82 ? 7.685 5.964 6.939 1.00 90.44 82 LEU A CA 1
ATOM 632 C C . LEU A 1 82 ? 8.997 5.557 6.241 1.00 90.44 82 LEU A C 1
ATOM 634 O O . LEU A 1 82 ? 9.170 5.806 5.038 1.00 90.44 82 LEU A O 1
ATOM 638 N N . PRO A 1 83 ? 9.923 4.890 6.957 1.00 92.12 83 PRO A N 1
ATOM 639 C CA . PRO A 1 83 ? 11.107 4.297 6.360 1.00 92.12 83 PRO A CA 1
ATOM 640 C C . PRO A 1 83 ? 10.724 3.168 5.397 1.00 92.12 83 PRO A C 1
ATOM 642 O O . PRO A 1 83 ? 9.735 2.460 5.587 1.00 92.12 83 PRO A O 1
ATOM 645 N N . LEU A 1 84 ? 11.573 2.939 4.390 1.00 90.75 84 LEU A N 1
ATOM 646 C CA . LEU A 1 84 ? 11.351 1.906 3.372 1.00 90.75 84 LEU A CA 1
ATOM 647 C C . LEU A 1 84 ? 11.071 0.518 3.974 1.00 90.75 84 LEU A C 1
ATOM 649 O O . LEU A 1 84 ? 10.213 -0.183 3.456 1.00 90.75 84 LEU A O 1
ATOM 653 N N . GLY A 1 85 ? 11.740 0.147 5.070 1.00 90.81 85 GLY A N 1
ATOM 654 C CA . GLY A 1 85 ? 11.519 -1.146 5.727 1.00 90.81 85 GLY A CA 1
ATOM 655 C C . GLY A 1 85 ? 10.094 -1.325 6.261 1.00 90.81 85 GLY A C 1
ATOM 656 O O . GLY A 1 85 ? 9.540 -2.410 6.154 1.00 90.81 85 GLY A O 1
ATOM 657 N N . GLN A 1 86 ? 9.461 -0.259 6.760 1.00 92.00 86 GLN A N 1
ATOM 658 C CA . GLN A 1 86 ? 8.065 -0.316 7.207 1.00 92.00 86 GLN A CA 1
ATOM 659 C C . GLN A 1 86 ? 7.104 -0.416 6.022 1.00 92.00 86 GLN A C 1
ATOM 661 O O . GLN A 1 86 ? 6.177 -1.215 6.047 1.00 92.00 86 GLN A O 1
ATOM 666 N N . LEU A 1 87 ? 7.373 0.326 4.945 1.00 93.31 87 LEU A N 1
ATOM 667 C CA . LEU A 1 87 ? 6.599 0.221 3.706 1.00 93.31 87 LEU A CA 1
ATOM 668 C C . LEU A 1 87 ? 6.707 -1.180 3.078 1.00 93.31 87 LEU A C 1
ATOM 670 O O . LEU A 1 87 ? 5.728 -1.694 2.545 1.00 93.31 87 LEU A O 1
ATOM 674 N N . GLN A 1 88 ? 7.889 -1.800 3.148 1.00 92.44 88 GLN A N 1
ATOM 675 C CA . GLN A 1 88 ? 8.111 -3.181 2.713 1.00 92.44 88 GLN A CA 1
ATOM 676 C C . GLN A 1 88 ? 7.340 -4.165 3.588 1.00 92.44 88 GLN A C 1
ATOM 678 O O . GLN A 1 88 ? 6.622 -4.993 3.045 1.00 92.44 88 GLN A O 1
ATOM 683 N N . HIS A 1 89 ? 7.413 -4.015 4.911 1.00 91.94 89 HIS A N 1
ATOM 684 C CA . HIS A 1 89 ? 6.669 -4.855 5.843 1.00 91.94 89 HIS A CA 1
ATOM 685 C C . HIS A 1 89 ? 5.155 -4.803 5.588 1.00 91.94 89 HIS A C 1
ATOM 687 O O . HIS A 1 89 ? 4.505 -5.842 5.514 1.00 91.94 89 HIS A O 1
ATOM 693 N N . MET A 1 90 ? 4.602 -3.603 5.372 1.00 92.50 90 MET A N 1
ATOM 694 C CA . MET A 1 90 ? 3.191 -3.442 5.008 1.00 92.50 90 MET A CA 1
ATOM 695 C C . MET A 1 90 ? 2.848 -4.196 3.721 1.00 92.50 90 MET A C 1
ATOM 697 O O . MET A 1 90 ? 1.855 -4.915 3.666 1.00 92.50 90 MET A O 1
ATOM 701 N N . HIS A 1 91 ? 3.670 -4.040 2.683 1.00 92.38 91 HIS A N 1
ATOM 702 C CA . HIS A 1 91 ? 3.465 -4.712 1.402 1.00 92.38 91 HIS A CA 1
ATOM 703 C C . HIS A 1 91 ? 3.549 -6.237 1.518 1.00 92.38 91 HIS A C 1
ATOM 705 O O . HIS A 1 91 ? 2.677 -6.929 1.001 1.00 92.38 91 HIS A O 1
ATOM 711 N N . GLU A 1 92 ? 4.552 -6.759 2.220 1.00 91.69 92 GLU A N 1
ATOM 712 C CA . GLU A 1 92 ? 4.716 -8.195 2.461 1.00 91.69 92 GLU A CA 1
ATOM 713 C C . GLU A 1 92 ? 3.512 -8.771 3.208 1.00 91.69 92 GLU A C 1
ATOM 715 O O . GLU A 1 92 ? 2.988 -9.814 2.818 1.00 91.69 92 GLU A O 1
ATOM 720 N N . TRP A 1 93 ? 3.017 -8.058 4.225 1.00 92.75 93 TRP A N 1
ATOM 721 C CA . TRP A 1 93 ? 1.800 -8.449 4.927 1.00 92.75 93 TRP A CA 1
ATOM 722 C C . TRP A 1 93 ? 0.595 -8.485 3.980 1.00 92.75 93 TRP A C 1
ATOM 724 O O . TRP A 1 93 ? -0.117 -9.488 3.948 1.00 92.75 93 TRP A O 1
ATOM 734 N N . ILE A 1 94 ? 0.392 -7.434 3.173 1.00 92.06 94 ILE A N 1
ATOM 735 C CA . ILE A 1 94 ? -0.715 -7.348 2.208 1.00 92.06 94 ILE A CA 1
ATOM 736 C C . ILE A 1 94 ? -0.677 -8.539 1.247 1.00 92.06 94 ILE A C 1
ATOM 738 O O . ILE A 1 94 ? -1.670 -9.241 1.110 1.00 92.06 94 ILE A O 1
ATOM 742 N N . VAL A 1 95 ? 0.468 -8.805 0.622 1.00 90.69 95 VAL A N 1
ATOM 743 C CA . VAL A 1 95 ? 0.635 -9.895 -0.353 1.00 90.69 95 VAL A CA 1
ATOM 744 C C . VAL A 1 95 ? 0.418 -11.270 0.291 1.00 90.69 95 VAL A C 1
ATOM 746 O O . VAL A 1 95 ? -0.167 -12.150 -0.337 1.00 90.69 95 VAL A O 1
ATOM 749 N N . ALA A 1 96 ? 0.844 -11.459 1.543 1.00 90.12 96 ALA A N 1
ATOM 750 C CA . ALA A 1 96 ? 0.662 -12.718 2.263 1.00 90.12 96 ALA A CA 1
ATOM 751 C C . ALA A 1 96 ? -0.794 -12.979 2.689 1.00 90.12 96 ALA A C 1
ATOM 753 O O . ALA A 1 96 ? -1.210 -14.134 2.749 1.00 90.12 96 ALA A O 1
ATOM 754 N N . HIS A 1 97 ? -1.569 -11.930 2.979 1.00 91.62 97 HIS A N 1
ATOM 755 C CA . HIS A 1 97 ? -2.924 -12.062 3.531 1.00 91.62 97 HIS A CA 1
ATOM 756 C C . HIS A 1 97 ? -4.037 -11.721 2.535 1.00 91.62 97 HIS A C 1
ATOM 758 O O . HIS A 1 97 ? -5.209 -11.913 2.862 1.00 91.62 97 HIS A O 1
ATOM 764 N N . ARG A 1 98 ? -3.701 -11.185 1.356 1.00 89.94 98 ARG A N 1
ATOM 765 C CA . ARG A 1 98 ? -4.635 -10.785 0.293 1.00 89.94 98 ARG A CA 1
ATOM 766 C C . ARG A 1 98 ? -4.187 -11.403 -1.039 1.00 89.94 98 ARG A C 1
ATOM 768 O O . ARG A 1 98 ? -3.486 -10.747 -1.815 1.00 89.94 98 ARG A O 1
ATOM 775 N N . PRO A 1 99 ? -4.550 -12.670 -1.308 1.00 85.88 99 PRO A N 1
ATOM 776 C CA . PRO A 1 99 ? -4.030 -13.419 -2.454 1.00 85.88 99 PRO A CA 1
ATOM 777 C C . PRO A 1 99 ? -4.379 -12.776 -3.805 1.00 85.88 99 PRO A C 1
ATOM 779 O O . PRO A 1 99 ? -3.565 -12.801 -4.727 1.00 85.88 99 PRO A O 1
ATOM 782 N N . ASP A 1 100 ? -5.514 -12.079 -3.904 1.00 86.12 100 ASP A N 1
ATOM 783 C CA . ASP A 1 100 ? -5.894 -11.347 -5.118 1.00 86.12 100 ASP A CA 1
ATOM 784 C C . ASP A 1 100 ? -4.862 -10.280 -5.513 1.00 86.12 100 ASP A C 1
ATOM 786 O O . ASP A 1 100 ? -4.753 -9.903 -6.677 1.00 86.12 100 ASP A O 1
ATOM 790 N N . LEU A 1 101 ? -4.062 -9.782 -4.569 1.00 85.19 101 LEU A N 1
ATOM 791 C CA . LEU A 1 101 ? -3.020 -8.792 -4.834 1.00 85.19 101 LEU A CA 1
ATOM 792 C C . LEU A 1 101 ? -1.662 -9.427 -5.159 1.00 85.19 101 LEU A C 1
ATOM 794 O O . LEU A 1 101 ? -0.830 -8.766 -5.780 1.00 85.19 101 LEU A O 1
ATOM 798 N N . SER A 1 102 ? -1.447 -10.691 -4.780 1.00 74.56 102 SER A N 1
ATOM 799 C CA . SER A 1 102 ? -0.188 -11.419 -4.976 1.00 74.56 102 SER A CA 1
ATOM 800 C C . SER A 1 102 ? -0.099 -12.157 -6.311 1.00 74.56 102 SER A C 1
ATOM 802 O O . SER A 1 102 ? 1.008 -12.388 -6.795 1.00 74.56 102 SER A O 1
ATOM 804 N N . GLU A 1 103 ? -1.232 -12.479 -6.946 1.00 63.06 103 GLU A N 1
ATOM 805 C CA . GLU A 1 103 ? -1.291 -13.174 -8.241 1.00 63.06 103 GLU A CA 1
ATOM 806 C C . GLU A 1 103 ? -0.853 -12.300 -9.440 1.00 63.06 103 GLU A C 1
ATOM 808 O O . GLU A 1 103 ? -1.570 -12.103 -10.422 1.00 63.06 103 GLU A O 1
ATOM 813 N N . ALA A 1 104 ? 0.372 -11.789 -9.412 1.00 47.66 104 ALA A N 1
ATOM 814 C CA . ALA A 1 104 ? 1.109 -11.448 -10.620 1.00 47.66 104 ALA A CA 1
ATOM 815 C C . ALA A 1 104 ? 1.819 -12.721 -11.114 1.00 47.66 104 ALA A C 1
ATOM 817 O O . ALA A 1 104 ? 2.944 -13.005 -10.711 1.00 47.66 104 ALA A O 1
ATOM 818 N N . GLY A 1 105 ? 1.154 -13.529 -11.951 1.00 44.19 105 GLY A N 1
ATOM 819 C CA . GLY A 1 105 ? 1.797 -14.747 -12.468 1.00 44.19 105 GLY A CA 1
ATOM 820 C C . GLY A 1 105 ? 1.042 -15.660 -13.440 1.00 44.19 105 GLY A C 1
ATOM 821 O O . GLY A 1 105 ? 1.632 -16.633 -13.896 1.00 44.19 105 GLY A O 1
ATOM 822 N N . ARG A 1 106 ? -0.214 -15.390 -13.812 1.00 34.81 106 ARG A N 1
ATOM 823 C CA . ARG A 1 106 ? -0.851 -16.049 -14.968 1.00 34.81 106 ARG A CA 1
ATOM 824 C C . ARG A 1 106 ? -1.503 -15.008 -15.864 1.00 34.81 106 ARG A C 1
ATOM 826 O O . ARG A 1 106 ? -2.704 -14.775 -15.824 1.00 34.81 106 ARG A O 1
ATOM 833 N N . LEU A 1 107 ? -0.681 -14.382 -16.698 1.00 35.97 107 LEU A N 1
ATOM 834 C CA . LEU A 1 107 ? -1.166 -14.043 -18.031 1.00 35.97 107 LEU A CA 1
ATOM 835 C C . LEU A 1 107 ? -1.486 -15.390 -18.713 1.00 35.97 107 LEU A C 1
ATOM 837 O O . LEU A 1 107 ? -0.665 -16.306 -18.589 1.00 35.97 107 LEU A O 1
ATOM 841 N N . PRO A 1 108 ? -2.657 -15.582 -19.346 1.00 31.41 108 PRO A N 1
ATOM 842 C CA . PRO A 1 108 ? -2.854 -16.751 -20.194 1.00 31.41 108 PRO A CA 1
ATOM 843 C C . PRO A 1 108 ? -1.764 -16.741 -21.273 1.00 31.41 108 PRO A C 1
ATOM 845 O O . PRO A 1 108 ? -1.522 -15.702 -21.893 1.00 31.41 108 PRO A O 1
ATOM 848 N N . GLY A 1 109 ? -1.061 -17.869 -21.397 1.00 35.59 109 GLY A N 1
ATOM 849 C CA . GLY A 1 109 ? -0.145 -18.130 -22.507 1.00 35.59 109 GLY A CA 1
ATOM 850 C C . GLY A 1 109 ? -0.879 -18.316 -23.824 1.00 35.59 109 GLY A C 1
ATOM 851 O O . GLY A 1 109 ? -2.115 -18.525 -23.791 1.00 35.59 109 GLY A O 1
#

Foldseek 3Di:
DFDAFDADPQRWTDAPNDTWRQDLDDDPVLLVLLLVLVPPDDPDPVDPDDDPVSVLVSLLQSLLVSCPSRIPPRDSVSSPPPHSVSSVVSVVVCVVRHVSNVPPDDPDD

Sequence (109 aa):
MAGPVAISSDGTLELEGHAYLIPAEFSAREVYSYRRLMEPIPDIPGGTSLNPEQRRRQRAYFLRRAAACIIPGLQVKSLEGLPLGQLQHMHEWIVAHRPDLSEAGRLPG